Protein AF-A0A176S4T9-F1 (afdb_monomer_lite)

Radius of gyration: 17.39 Å; chains: 1; bounding box: 45×30×40 Å

Structure (mmCIF, N/CA/C/O backbone):
data_AF-A0A176S4T9-F1
#
_entry.id   AF-A0A176S4T9-F1
#
loop_
_atom_site.group_PDB
_atom_site.id
_atom_site.type_symbol
_atom_site.label_atom_id
_atom_site.label_alt_id
_atom_site.label_comp_id
_atom_site.label_asym_id
_atom_site.label_entity_id
_atom_site.label_seq_id
_atom_site.pdbx_PDB_ins_code
_atom_site.Cartn_x
_atom_site.Cartn_y
_atom_site.Cartn_z
_atom_site.occupancy
_atom_site.B_iso_or_equiv
_atom_site.auth_seq_id
_atom_site.auth_comp_id
_atom_site.auth_asym_id
_atom_site.auth_atom_id
_atom_site.pdbx_PDB_model_num
ATOM 1 N N . MET A 1 1 ? 10.585 4.680 -21.625 1.00 42.78 1 MET A N 1
ATOM 2 C CA . MET A 1 1 ? 11.968 4.426 -21.152 1.00 42.78 1 MET A CA 1
ATOM 3 C C . MET A 1 1 ? 12.169 4.547 -19.636 1.00 42.78 1 MET A C 1
ATOM 5 O O . MET A 1 1 ? 13.155 4.011 -19.155 1.00 42.78 1 MET A O 1
ATOM 9 N N . LEU A 1 2 ? 11.273 5.176 -18.858 1.00 41.25 2 LEU A N 1
ATOM 10 C CA . LEU A 1 2 ? 11.397 5.219 -17.386 1.00 41.25 2 LEU A CA 1
ATOM 11 C C . LEU A 1 2 ? 11.159 3.857 -16.697 1.00 41.25 2 LEU A C 1
ATOM 13 O O . LEU A 1 2 ? 11.831 3.556 -15.717 1.00 41.25 2 LEU A O 1
ATOM 17 N N . LEU A 1 3 ? 10.267 3.017 -17.238 1.00 45.62 3 LEU A N 1
ATOM 18 C CA . LEU A 1 3 ? 9.907 1.714 -16.653 1.00 45.62 3 LEU A CA 1
ATOM 19 C C . LEU A 1 3 ? 11.023 0.655 -16.785 1.00 45.62 3 LEU A C 1
ATOM 21 O O . LEU A 1 3 ? 11.365 0.034 -15.785 1.00 45.62 3 LEU A O 1
ATOM 25 N N . ASN A 1 4 ? 11.701 0.548 -17.940 1.00 46.41 4 ASN A N 1
ATOM 26 C CA . ASN A 1 4 ? 12.848 -0.370 -18.126 1.00 46.41 4 ASN A CA 1
ATOM 27 C C . ASN A 1 4 ? 14.006 -0.090 -17.145 1.00 46.41 4 ASN A C 1
ATOM 29 O O . ASN A 1 4 ? 14.797 -0.972 -16.814 1.00 46.41 4 ASN A O 1
ATOM 33 N N . ARG A 1 5 ? 14.127 1.159 -16.672 1.00 50.19 5 ARG A N 1
ATOM 34 C CA . ARG A 1 5 ? 15.142 1.563 -15.687 1.00 50.19 5 ARG A CA 1
ATOM 35 C C . ARG A 1 5 ? 14.840 1.036 -14.285 1.00 50.19 5 ARG A C 1
ATOM 37 O O . ARG A 1 5 ? 15.784 0.809 -13.530 1.00 50.19 5 ARG A O 1
ATOM 44 N N . MET A 1 6 ? 13.558 0.874 -13.942 1.00 53.16 6 MET A N 1
ATOM 45 C CA . MET A 1 6 ? 13.144 0.281 -12.670 1.00 53.16 6 MET A CA 1
ATOM 46 C C . MET A 1 6 ? 13.414 -1.219 -12.670 1.00 53.16 6 MET A C 1
ATOM 48 O O . MET A 1 6 ? 14.021 -1.693 -11.728 1.00 53.16 6 MET A O 1
ATOM 52 N N . GLU A 1 7 ? 13.089 -1.936 -13.743 1.00 58.28 7 GLU A N 1
ATOM 53 C CA . GLU A 1 7 ? 13.352 -3.380 -13.860 1.00 58.28 7 GLU A CA 1
ATOM 54 C C . GLU A 1 7 ? 14.842 -3.734 -13.682 1.00 58.28 7 GLU A C 1
ATOM 56 O O . GLU A 1 7 ? 15.194 -4.643 -12.940 1.00 58.28 7 GLU A O 1
ATOM 61 N N . THR A 1 8 ? 15.735 -2.949 -14.290 1.00 58.56 8 THR A N 1
ATOM 62 C CA . THR A 1 8 ? 17.187 -3.213 -14.286 1.00 58.56 8 THR A CA 1
ATOM 63 C C . THR A 1 8 ? 17.932 -2.771 -13.025 1.00 58.56 8 THR A C 1
ATOM 65 O O . THR A 1 8 ? 18.988 -3.319 -12.722 1.00 58.56 8 THR A O 1
ATOM 68 N N . ASN A 1 9 ? 17.427 -1.778 -12.286 1.00 66.38 9 ASN A N 1
ATOM 69 C CA . ASN A 1 9 ? 18.098 -1.234 -11.092 1.00 66.38 9 ASN A CA 1
ATOM 70 C C . ASN A 1 9 ? 17.352 -1.554 -9.793 1.00 66.38 9 ASN A C 1
ATOM 72 O O . ASN A 1 9 ? 17.653 -0.982 -8.737 1.00 66.38 9 ASN A O 1
ATOM 76 N N . TRP A 1 10 ? 16.360 -2.438 -9.871 1.00 69.81 10 TRP A N 1
ATOM 77 C CA . TRP A 1 10 ? 15.617 -2.896 -8.717 1.00 69.81 10 TRP A CA 1
ATOM 78 C C . TRP A 1 10 ? 16.280 -4.121 -8.060 1.00 69.81 10 TRP A C 1
ATOM 80 O O . TRP A 1 10 ? 16.785 -4.996 -8.758 1.00 69.81 10 TRP A O 1
ATOM 90 N N . PRO A 1 11 ? 16.252 -4.223 -6.720 1.00 75.44 11 PRO A N 1
ATOM 91 C CA . PRO A 1 11 ? 15.824 -3.185 -5.793 1.00 75.44 11 PRO A CA 1
ATOM 92 C C . PRO A 1 11 ? 16.907 -2.140 -5.509 1.00 75.44 11 PRO A C 1
ATOM 94 O O . PRO A 1 11 ? 18.093 -2.478 -5.430 1.00 75.44 11 PRO A O 1
ATOM 97 N N . PRO A 1 12 ? 16.523 -0.876 -5.239 1.00 81.56 12 PRO A N 1
ATOM 98 C CA . PRO A 1 12 ? 17.429 0.095 -4.651 1.00 81.56 12 PRO A CA 1
ATOM 99 C C . PRO A 1 12 ? 18.117 -0.503 -3.421 1.00 81.56 12 PRO A C 1
ATOM 101 O O . PRO A 1 12 ? 17.458 -1.095 -2.566 1.00 81.56 12 PRO A O 1
ATOM 104 N N . LYS A 1 13 ? 19.435 -0.300 -3.285 1.00 84.81 13 LYS A N 1
ATOM 105 C CA . LYS A 1 13 ? 20.228 -0.836 -2.155 1.00 84.81 13 LYS A CA 1
ATOM 106 C C . LYS A 1 13 ? 19.598 -0.541 -0.788 1.00 84.81 13 LYS A C 1
ATOM 108 O O . LYS A 1 13 ? 19.649 -1.373 0.104 1.00 84.81 13 LYS A O 1
ATOM 113 N N . THR A 1 14 ? 18.981 0.632 -0.658 1.00 86.88 14 THR A N 1
ATOM 114 C CA . THR A 1 14 ? 18.260 1.082 0.537 1.00 86.88 14 THR A CA 1
ATOM 115 C C . THR A 1 14 ? 17.040 0.222 0.884 1.00 86.88 14 THR A C 1
ATOM 117 O O . THR A 1 14 ? 16.737 0.061 2.061 1.00 86.88 14 THR A O 1
ATOM 120 N N . LEU A 1 15 ? 16.343 -0.318 -0.118 1.00 88.31 15 LEU A N 1
ATOM 121 C CA . LEU A 1 15 ? 15.121 -1.107 0.057 1.00 88.31 15 LEU A CA 1
ATOM 122 C C . LEU A 1 15 ? 15.386 -2.606 0.110 1.00 88.31 15 LEU A C 1
ATOM 124 O O . LEU A 1 15 ? 14.567 -3.333 0.653 1.00 88.31 15 LEU A O 1
ATOM 128 N N . LYS A 1 16 ? 16.528 -3.067 -0.417 1.00 88.12 16 LYS A N 1
ATOM 129 C CA . LYS A 1 16 ? 16.903 -4.487 -0.472 1.00 88.12 16 LYS A CA 1
ATOM 130 C C . LYS A 1 16 ? 16.677 -5.256 0.848 1.00 88.12 16 LYS A C 1
ATOM 132 O O . LYS A 1 16 ? 16.207 -6.384 0.758 1.00 88.12 16 LYS A O 1
ATOM 137 N N . PRO A 1 17 ? 16.958 -4.703 2.048 1.00 91.06 17 PRO A N 1
ATOM 138 C CA . PRO A 1 17 ? 16.694 -5.407 3.309 1.00 91.06 17 PRO A CA 1
ATOM 139 C C . PRO A 1 17 ? 15.206 -5.570 3.660 1.00 91.06 17 PRO A C 1
ATOM 141 O O . PRO A 1 17 ? 14.878 -6.375 4.522 1.00 91.06 17 PRO A O 1
ATOM 144 N N . PHE A 1 18 ? 14.323 -4.790 3.035 1.00 91.25 18 PHE A N 1
ATOM 145 C CA . PHE A 1 18 ? 12.895 -4.684 3.357 1.00 91.25 18 PHE A CA 1
ATOM 146 C C . PHE A 1 18 ? 11.993 -5.299 2.283 1.00 91.25 18 PHE A C 1
ATOM 148 O O . PHE A 1 18 ? 10.792 -5.034 2.256 1.00 91.25 18 PHE A O 1
ATOM 155 N N . ILE A 1 19 ? 12.578 -6.065 1.367 1.00 86.44 19 ILE A N 1
ATOM 156 C CA . ILE A 1 19 ? 11.889 -6.749 0.275 1.00 86.44 19 ILE A CA 1
ATOM 157 C C . ILE A 1 19 ? 11.936 -8.247 0.549 1.00 86.44 19 ILE A C 1
ATOM 159 O O . ILE A 1 19 ? 12.948 -8.755 1.040 1.00 86.44 19 ILE A O 1
ATOM 163 N N . ASP A 1 20 ? 10.859 -8.952 0.212 1.00 81.75 20 ASP A N 1
ATOM 164 C CA . ASP A 1 20 ? 10.809 -10.401 0.377 1.00 81.75 20 ASP A CA 1
ATOM 165 C C . ASP A 1 20 ? 11.862 -11.102 -0.479 1.00 81.75 20 ASP A C 1
ATOM 167 O O . ASP A 1 20 ? 12.115 -10.763 -1.640 1.00 81.75 20 ASP A O 1
ATOM 171 N N . LYS A 1 21 ? 12.489 -12.121 0.110 1.00 77.75 21 LYS A N 1
ATOM 172 C CA . LYS A 1 21 ? 13.476 -12.940 -0.591 1.00 77.75 21 LYS A CA 1
ATOM 173 C C . LYS A 1 21 ? 12.806 -13.631 -1.778 1.00 77.75 21 LYS A C 1
ATOM 175 O O . LYS A 1 21 ? 11.806 -14.315 -1.607 1.00 77.75 21 LYS A O 1
ATOM 180 N N . GLY A 1 22 ? 13.396 -13.479 -2.961 1.00 71.25 22 GLY A N 1
ATOM 181 C CA . GLY A 1 22 ? 12.903 -14.096 -4.195 1.00 71.25 22 GLY A CA 1
ATOM 182 C C . GLY A 1 22 ? 11.868 -13.268 -4.956 1.00 71.25 22 GLY A C 1
ATOM 183 O O . GLY A 1 22 ? 11.506 -13.657 -6.061 1.00 71.25 22 GLY A O 1
ATOM 184 N N . TRP A 1 23 ? 11.429 -12.121 -4.429 1.00 78.12 23 TRP A N 1
ATOM 185 C CA . TRP A 1 23 ? 10.544 -11.229 -5.174 1.00 78.12 23 TRP A CA 1
ATOM 186 C C . TRP A 1 23 ? 11.317 -10.422 -6.231 1.00 78.12 23 TRP A C 1
ATOM 188 O O . TRP A 1 23 ? 12.380 -9.858 -5.948 1.00 78.12 23 TRP A O 1
ATOM 198 N N . SER A 1 24 ? 10.770 -10.355 -7.447 1.00 72.81 24 SER A N 1
ATOM 199 C CA . SER A 1 24 ? 11.299 -9.582 -8.574 1.00 72.81 24 SER A CA 1
ATOM 200 C C . SER A 1 24 ? 10.301 -8.502 -9.009 1.00 72.81 24 SER A C 1
ATOM 202 O O . SER A 1 24 ? 9.101 -8.603 -8.775 1.00 72.81 24 SER A O 1
ATOM 204 N N . MET A 1 25 ? 10.806 -7.453 -9.662 1.00 70.69 25 MET A N 1
ATOM 205 C CA . MET A 1 25 ? 9.991 -6.399 -10.291 1.00 70.69 25 MET A CA 1
ATOM 206 C C . MET A 1 25 ? 9.623 -6.737 -11.742 1.00 70.69 25 MET A C 1
ATOM 208 O O . MET A 1 25 ? 9.421 -5.835 -12.557 1.00 70.69 25 MET A O 1
ATOM 212 N N . GLU A 1 26 ? 9.580 -8.025 -12.083 1.00 71.69 26 GLU A N 1
ATOM 213 C CA . GLU A 1 26 ? 9.218 -8.471 -13.424 1.00 71.69 26 GLU A CA 1
ATOM 214 C C . GLU A 1 26 ? 7.769 -8.066 -13.714 1.00 71.69 26 GLU A C 1
ATOM 216 O O . GLU A 1 26 ? 6.841 -8.415 -12.984 1.00 71.69 26 GLU A O 1
ATOM 221 N N . THR A 1 27 ? 7.577 -7.243 -14.746 1.00 68.81 27 THR A N 1
ATOM 222 C CA . THR A 1 27 ? 6.252 -6.704 -15.063 1.00 68.81 27 THR A CA 1
ATOM 223 C C . THR A 1 27 ? 5.533 -7.577 -16.071 1.00 68.81 27 THR A C 1
ATOM 225 O O . THR A 1 27 ? 6.070 -7.875 -17.137 1.00 68.81 27 THR A O 1
ATOM 228 N N . ASN A 1 28 ? 4.269 -7.887 -15.793 1.00 78.62 28 ASN A N 1
ATOM 229 C CA . ASN A 1 28 ? 3.403 -8.519 -16.776 1.00 78.62 28 ASN A CA 1
ATOM 230 C C . ASN A 1 28 ? 3.065 -7.519 -17.886 1.00 78.62 28 ASN A C 1
ATOM 232 O O . ASN A 1 28 ? 2.638 -6.394 -17.619 1.00 78.62 28 ASN A O 1
ATOM 236 N N . LEU A 1 29 ? 3.234 -7.930 -19.143 1.00 83.19 29 LEU A N 1
ATOM 237 C CA . LEU A 1 29 ? 2.883 -7.120 -20.307 1.00 83.19 29 LEU A CA 1
ATOM 238 C C . LEU A 1 29 ? 1.511 -7.528 -20.847 1.00 83.19 29 LEU A C 1
ATOM 240 O O . LEU A 1 29 ? 1.365 -8.626 -21.385 1.00 83.19 29 LEU A O 1
ATOM 244 N N . VAL A 1 30 ? 0.530 -6.624 -20.808 1.00 85.38 30 VAL A N 1
ATOM 245 C CA . VAL A 1 30 ? -0.781 -6.852 -21.445 1.00 85.38 30 VAL A CA 1
ATOM 246 C C . VAL A 1 30 ? -0.986 -5.980 -22.664 1.00 85.38 30 VAL A C 1
ATOM 248 O O . VAL A 1 30 ? -0.561 -4.827 -22.708 1.00 85.38 30 VAL A O 1
ATOM 251 N N . LYS A 1 31 ? -1.684 -6.526 -23.661 1.00 92.75 31 LYS A N 1
ATOM 252 C CA . LYS A 1 31 ? -2.084 -5.783 -24.853 1.00 92.75 31 LYS A CA 1
ATOM 253 C C . LYS A 1 31 ? -3.329 -4.950 -24.557 1.00 92.75 31 LYS A C 1
ATOM 255 O O . LYS A 1 31 ? -4.347 -5.483 -24.125 1.00 92.75 31 LYS A O 1
ATOM 260 N N . VAL A 1 32 ? -3.276 -3.658 -24.857 1.00 89.88 32 VAL A N 1
ATOM 261 C CA . VAL A 1 32 ? -4.432 -2.765 -24.731 1.00 89.88 32 VAL A CA 1
ATOM 262 C C . VAL A 1 32 ? -5.411 -3.037 -25.873 1.00 89.88 32 VAL A C 1
ATOM 264 O O . VAL A 1 32 ? -5.103 -2.791 -27.041 1.00 89.88 32 VAL A O 1
ATOM 267 N N . VAL A 1 33 ? -6.601 -3.539 -25.537 1.00 94.38 33 VAL A N 1
ATOM 268 C CA . VAL A 1 33 ? -7.683 -3.830 -26.502 1.00 94.38 33 VAL A CA 1
ATOM 269 C C . VAL A 1 33 ? -8.740 -2.724 -26.586 1.00 94.38 33 VAL A C 1
ATOM 271 O O . VAL A 1 33 ? -9.618 -2.777 -27.444 1.00 94.38 33 VAL A O 1
ATOM 274 N N . ALA A 1 34 ? -8.653 -1.712 -25.719 1.00 92.19 34 ALA A N 1
ATOM 275 C CA . ALA A 1 34 ? -9.595 -0.601 -25.675 1.00 92.19 34 ALA A CA 1
ATOM 276 C C . ALA A 1 34 ? -9.589 0.186 -26.997 1.00 92.19 34 ALA A C 1
ATOM 278 O O . ALA A 1 34 ? -8.559 0.736 -27.397 1.00 92.19 34 ALA A O 1
ATOM 279 N N . LYS A 1 35 ? -10.748 0.242 -27.663 1.00 91.94 35 LYS A N 1
ATOM 280 C CA . LYS A 1 35 ? -10.947 1.026 -28.890 1.00 91.94 35 LYS A CA 1
ATOM 281 C C . LYS A 1 35 ? -10.811 2.522 -28.581 1.00 91.94 35 LYS A C 1
ATOM 283 O O . LYS A 1 35 ? -11.243 2.962 -27.519 1.00 91.94 35 LYS A O 1
ATOM 288 N N . ASN A 1 36 ? -10.217 3.286 -29.499 1.00 91.94 36 ASN A N 1
ATOM 289 C CA . ASN A 1 36 ? -9.961 4.734 -29.378 1.00 91.94 36 ASN A CA 1
ATOM 290 C C . ASN A 1 36 ? -8.956 5.135 -28.280 1.00 91.94 36 ASN A C 1
ATOM 292 O O . ASN A 1 36 ? -8.780 6.320 -28.004 1.00 91.94 36 ASN A O 1
ATOM 296 N N . SER A 1 37 ? -8.260 4.175 -27.665 1.00 88.19 37 SER A N 1
ATOM 297 C CA . SER A 1 37 ? -7.125 4.488 -26.799 1.00 88.19 37 SER A CA 1
ATOM 298 C C . SER A 1 37 ? -5.903 4.846 -27.655 1.00 88.19 37 SER A C 1
ATOM 300 O O . SER A 1 37 ? -5.581 4.093 -28.577 1.00 88.19 37 SER A O 1
ATOM 302 N N . PRO A 1 38 ? -5.125 5.891 -27.319 1.00 89.62 38 PRO A N 1
ATOM 303 C CA . PRO A 1 38 ? -3.838 6.154 -27.977 1.00 89.62 38 PRO A CA 1
ATOM 304 C C . PRO A 1 38 ? -2.820 5.011 -27.789 1.00 89.62 38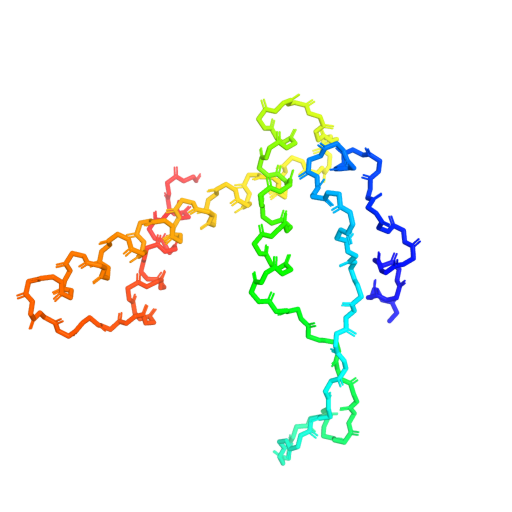 PRO A C 1
ATOM 306 O O . PRO A 1 38 ? -1.797 4.952 -28.476 1.00 89.62 38 PRO A O 1
ATOM 309 N N . TYR A 1 39 ? -3.097 4.086 -26.866 1.00 89.25 39 TYR A N 1
ATOM 310 C CA . TYR A 1 39 ? -2.286 2.905 -26.594 1.00 89.25 39 TYR A CA 1
ATOM 311 C C . TYR A 1 39 ? -2.864 1.620 -27.194 1.00 89.25 39 TYR A C 1
ATOM 313 O O . TYR A 1 39 ? -2.283 0.558 -26.976 1.00 89.25 39 TYR A O 1
ATOM 321 N N . GLN A 1 40 ? -3.970 1.684 -27.944 1.00 92.19 40 GLN A N 1
ATOM 322 C CA . GLN A 1 40 ? -4.593 0.511 -28.559 1.00 92.19 40 GLN A CA 1
ATOM 323 C C . GLN A 1 40 ? -3.562 -0.311 -29.350 1.00 92.19 40 GLN A C 1
ATOM 325 O O . GLN A 1 40 ? -2.777 0.216 -30.136 1.00 92.19 40 GLN A O 1
ATOM 330 N N . GLY A 1 41 ? -3.535 -1.622 -29.109 1.00 90.31 41 GLY A N 1
ATOM 331 C CA . GLY A 1 41 ? -2.598 -2.553 -29.736 1.00 90.31 41 GLY A CA 1
ATOM 332 C C . GLY A 1 41 ? -1.199 -2.598 -29.110 1.00 90.31 41 GLY A C 1
ATOM 333 O O . GLY A 1 41 ? -0.460 -3.540 -29.403 1.00 90.31 41 GLY A O 1
ATOM 334 N N . ARG A 1 42 ? -0.840 -1.659 -28.223 1.00 89.50 42 ARG A N 1
ATOM 335 C CA . ARG A 1 42 ? 0.451 -1.654 -27.515 1.00 89.50 42 ARG A CA 1
ATOM 336 C C . ARG A 1 42 ? 0.422 -2.581 -26.302 1.00 89.50 42 ARG A C 1
ATOM 338 O O . ARG A 1 42 ? -0.633 -2.803 -25.706 1.00 89.50 42 ARG A O 1
ATOM 345 N N . LYS A 1 43 ? 1.596 -3.098 -25.929 1.00 88.38 43 LYS A N 1
ATOM 346 C CA . LYS A 1 43 ? 1.804 -3.794 -24.656 1.00 88.38 43 LYS A CA 1
ATOM 347 C C . LYS A 1 43 ? 2.165 -2.782 -23.569 1.00 88.38 43 LYS A C 1
ATOM 349 O O . LYS A 1 43 ? 3.058 -1.964 -23.787 1.00 88.38 43 LYS A O 1
ATOM 354 N N . ILE A 1 44 ? 1.481 -2.839 -22.432 1.00 84.44 44 ILE A N 1
ATOM 355 C CA . ILE A 1 44 ? 1.776 -2.022 -21.250 1.00 84.44 44 ILE A CA 1
ATOM 356 C C . ILE A 1 44 ? 2.173 -2.923 -20.084 1.00 84.44 44 ILE A C 1
ATOM 358 O O . ILE A 1 44 ? 1.600 -3.998 -19.909 1.00 84.44 44 ILE A O 1
ATOM 362 N N . SER A 1 45 ? 3.152 -2.476 -19.303 1.00 81.56 45 SER A N 1
ATOM 363 C CA . SER A 1 45 ? 3.510 -3.097 -18.030 1.00 81.56 45 SER A CA 1
ATOM 364 C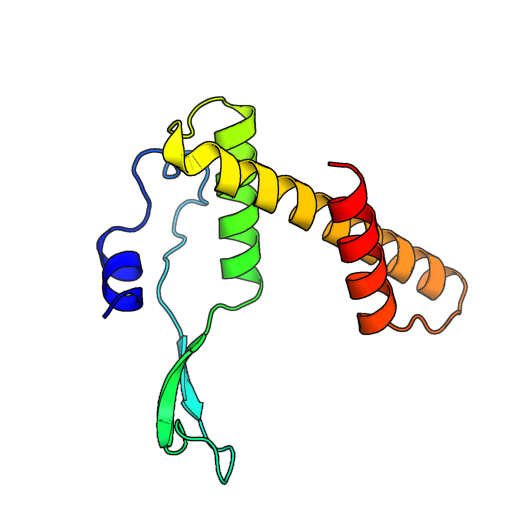 C . SER A 1 45 ? 2.396 -2.864 -17.018 1.00 81.56 45 SER A C 1
ATOM 366 O O . SER A 1 45 ? 1.984 -1.719 -16.816 1.00 81.56 45 SER A O 1
ATOM 368 N N . ILE A 1 46 ? 1.939 -3.931 -16.370 1.00 78.81 46 ILE A N 1
ATOM 369 C CA . ILE A 1 46 ? 1.050 -3.855 -15.214 1.00 78.81 46 ILE A CA 1
ATOM 370 C C . ILE A 1 46 ? 1.802 -4.329 -13.977 1.00 78.81 46 ILE A C 1
ATOM 372 O O . ILE A 1 46 ? 2.586 -5.277 -14.034 1.00 78.81 46 ILE A O 1
ATOM 376 N N . TYR A 1 47 ? 1.495 -3.681 -12.861 1.00 81.31 47 TYR A N 1
ATOM 377 C CA . TYR A 1 47 ? 1.841 -4.138 -11.526 1.00 81.31 47 TYR A CA 1
ATOM 378 C C . TYR A 1 47 ? 0.590 -4.738 -10.897 1.00 81.31 47 TYR A C 1
ATOM 380 O O . TYR A 1 47 ? -0.448 -4.076 -10.841 1.00 81.31 47 TYR A O 1
ATOM 388 N N . ASP A 1 48 ? 0.677 -5.993 -10.471 1.00 82.56 48 ASP A N 1
ATOM 389 C CA . ASP A 1 48 ? -0.403 -6.619 -9.719 1.00 82.56 48 ASP A CA 1
ATOM 390 C C . ASP A 1 48 ? -0.460 -6.077 -8.281 1.00 82.56 48 ASP A C 1
ATOM 392 O O . ASP A 1 48 ? 0.380 -5.283 -7.838 1.00 82.56 48 ASP A O 1
ATOM 396 N N . SER A 1 49 ? -1.493 -6.481 -7.543 1.00 86.06 49 SER A N 1
ATOM 397 C CA . SER A 1 49 ? -1.683 -6.044 -6.161 1.00 86.06 49 SER A CA 1
ATOM 398 C C . SER A 1 49 ? -0.515 -6.441 -5.260 1.00 86.06 49 SER A C 1
ATOM 400 O O . SER A 1 49 ? -0.140 -5.652 -4.399 1.00 86.06 49 SER A O 1
ATOM 402 N N . LEU A 1 50 ? 0.085 -7.617 -5.482 1.00 86.12 50 LEU A N 1
ATOM 403 C CA . LEU A 1 50 ? 1.224 -8.108 -4.704 1.00 86.12 50 LEU A CA 1
ATOM 404 C C . LEU A 1 50 ? 2.456 -7.222 -4.912 1.00 86.12 50 LEU A C 1
ATOM 406 O O . LEU A 1 50 ? 3.131 -6.848 -3.953 1.00 86.12 50 LEU A O 1
ATOM 410 N N . ALA A 1 51 ? 2.741 -6.842 -6.156 1.00 85.44 51 ALA A N 1
ATOM 411 C CA . ALA A 1 51 ? 3.839 -5.949 -6.477 1.00 85.44 51 ALA A CA 1
ATOM 412 C C . ALA A 1 51 ? 3.638 -4.563 -5.850 1.00 85.44 51 ALA A C 1
ATOM 414 O O . ALA A 1 51 ? 4.566 -4.012 -5.255 1.00 85.44 51 ALA A O 1
ATOM 415 N N . ILE A 1 52 ? 2.423 -4.014 -5.939 1.00 87.62 52 ILE A N 1
ATOM 416 C CA . ILE A 1 52 ? 2.085 -2.717 -5.336 1.00 87.62 52 ILE A CA 1
ATOM 417 C C . ILE A 1 52 ? 2.225 -2.774 -3.808 1.00 87.62 52 ILE A C 1
ATOM 419 O O . ILE A 1 52 ? 2.842 -1.886 -3.217 1.00 87.62 52 ILE A O 1
ATOM 423 N N . GLU A 1 53 ? 1.694 -3.814 -3.168 1.00 90.69 53 GLU A N 1
ATOM 424 C CA . GLU A 1 53 ? 1.776 -4.003 -1.718 1.00 90.69 53 GLU A CA 1
ATOM 425 C C . GLU A 1 53 ? 3.230 -4.128 -1.249 1.00 90.69 53 GLU A C 1
ATOM 427 O O . GLU A 1 53 ? 3.636 -3.435 -0.312 1.00 90.69 53 GLU A O 1
ATOM 432 N N . ASN A 1 54 ? 4.042 -4.936 -1.937 1.00 89.69 54 ASN A N 1
ATOM 433 C CA . ASN A 1 54 ? 5.459 -5.084 -1.617 1.00 89.69 54 ASN A CA 1
ATOM 434 C C . ASN A 1 54 ? 6.209 -3.757 -1.723 1.00 89.69 54 ASN A C 1
ATOM 436 O O . ASN A 1 54 ? 6.967 -3.417 -0.816 1.00 89.69 54 ASN A O 1
ATOM 440 N N . LEU A 1 55 ? 5.952 -2.961 -2.764 1.00 90.19 55 LEU A N 1
ATOM 441 C CA . LEU A 1 55 ? 6.535 -1.624 -2.882 1.00 90.19 55 LEU A CA 1
ATOM 442 C C . LEU A 1 55 ? 6.152 -0.737 -1.691 1.00 90.19 55 LEU A C 1
ATOM 444 O O . LEU A 1 55 ? 7.037 -0.158 -1.056 1.00 90.19 55 LEU A O 1
ATOM 448 N N . ILE A 1 56 ? 4.861 -0.663 -1.358 1.00 94.00 56 ILE A N 1
ATOM 449 C CA . ILE A 1 56 ? 4.367 0.128 -0.222 1.00 94.00 56 ILE A CA 1
ATOM 450 C C . ILE A 1 56 ? 5.068 -0.314 1.065 1.00 94.00 56 ILE A C 1
ATOM 452 O O . ILE A 1 56 ? 5.688 0.506 1.747 1.00 94.00 56 ILE A O 1
ATOM 456 N N . ARG A 1 57 ? 5.031 -1.614 1.370 1.00 94.00 57 ARG A N 1
ATOM 457 C CA . ARG A 1 57 ? 5.591 -2.179 2.600 1.00 94.00 57 ARG A CA 1
ATOM 458 C C . ARG A 1 57 ? 7.095 -1.943 2.701 1.00 94.00 57 ARG A C 1
ATOM 460 O O . ARG A 1 57 ? 7.563 -1.492 3.746 1.00 94.00 57 ARG A O 1
ATOM 467 N N . SER A 1 58 ? 7.856 -2.172 1.632 1.00 93.94 58 SER A N 1
ATOM 468 C CA . SER A 1 58 ? 9.307 -1.958 1.639 1.00 93.94 58 SER A CA 1
ATOM 469 C C . SER A 1 58 ? 9.678 -0.500 1.900 1.00 93.94 58 SER A C 1
ATOM 471 O O . SER A 1 58 ? 10.609 -0.233 2.663 1.00 93.94 58 SER A O 1
ATOM 473 N N . TYR A 1 59 ? 8.952 0.454 1.312 1.00 95.19 59 TYR A N 1
ATOM 474 C CA . TYR A 1 59 ? 9.192 1.878 1.553 1.00 95.19 59 TYR A CA 1
ATOM 475 C C . TYR A 1 59 ? 8.776 2.317 2.962 1.00 95.19 59 TYR A C 1
ATOM 477 O O . TYR A 1 59 ? 9.503 3.102 3.576 1.00 95.19 59 TYR A O 1
ATOM 485 N N . VAL A 1 60 ? 7.670 1.796 3.503 1.00 96.31 60 VAL A N 1
ATOM 486 C CA . VAL A 1 60 ? 7.247 2.073 4.887 1.00 96.31 60 VAL A CA 1
ATOM 487 C C . VAL A 1 60 ? 8.263 1.532 5.890 1.00 96.31 60 VAL A C 1
ATOM 489 O O . VAL A 1 60 ? 8.710 2.267 6.770 1.00 96.31 60 VAL A O 1
ATOM 492 N N . LEU A 1 61 ? 8.700 0.280 5.733 1.00 96.12 61 LEU A N 1
ATOM 493 C CA . LEU A 1 61 ? 9.700 -0.320 6.619 1.00 96.12 61 LEU A CA 1
ATOM 494 C C . LEU A 1 61 ? 11.046 0.406 6.520 1.00 96.12 61 LEU A C 1
ATOM 496 O O . LEU A 1 61 ? 11.675 0.683 7.543 1.00 96.12 61 LEU A O 1
ATOM 500 N N . ALA A 1 62 ? 11.472 0.782 5.312 1.00 96.00 62 ALA A N 1
ATOM 501 C CA . ALA A 1 62 ? 12.686 1.569 5.126 1.00 96.00 62 ALA A CA 1
ATOM 502 C C . ALA A 1 62 ? 12.590 2.966 5.761 1.00 96.00 62 ALA A C 1
ATOM 504 O O . ALA A 1 62 ? 13.596 3.462 6.282 1.00 96.00 62 ALA A O 1
ATOM 505 N N . LEU A 1 63 ? 11.411 3.602 5.728 1.00 96.38 63 LEU A N 1
ATOM 506 C CA . LEU A 1 63 ? 11.159 4.876 6.407 1.00 96.38 63 LEU A CA 1
ATOM 507 C C . LEU A 1 63 ? 11.256 4.705 7.924 1.00 96.38 63 LEU A C 1
ATOM 509 O O . LEU A 1 63 ? 12.028 5.421 8.557 1.00 96.38 63 LEU A O 1
ATOM 513 N N . ALA A 1 64 ? 10.533 3.731 8.485 1.00 96.06 64 ALA A N 1
ATOM 514 C CA . ALA A 1 64 ? 10.505 3.450 9.921 1.00 96.06 64 ALA A CA 1
ATOM 515 C C . ALA A 1 64 ? 11.904 3.142 10.486 1.00 96.06 64 ALA A C 1
ATOM 517 O O . ALA A 1 64 ? 12.230 3.516 11.608 1.00 96.06 64 ALA A O 1
ATOM 518 N N . ASN A 1 65 ? 12.767 2.524 9.676 1.00 96.75 65 ASN A N 1
ATOM 519 C CA . ASN A 1 65 ? 14.154 2.220 10.032 1.00 96.75 65 ASN A CA 1
ATOM 520 C C . ASN A 1 65 ? 15.150 3.350 9.699 1.00 96.75 65 ASN A C 1
ATOM 522 O O . ASN A 1 65 ? 16.365 3.131 9.746 1.00 96.75 65 ASN A O 1
ATOM 526 N N . ASN A 1 66 ? 14.672 4.541 9.320 1.00 95.12 66 ASN A N 1
ATOM 527 C CA . ASN A 1 66 ? 15.493 5.690 8.918 1.00 95.12 66 ASN A CA 1
ATOM 528 C C . ASN A 1 66 ? 16.530 5.363 7.823 1.00 95.12 66 ASN A C 1
ATOM 530 O O . ASN A 1 66 ? 17.604 5.964 7.765 1.00 95.12 66 ASN A O 1
ATOM 534 N N . LYS A 1 67 ? 16.236 4.395 6.944 1.00 95.94 67 LYS A N 1
ATOM 535 C CA . LYS A 1 67 ? 17.150 3.974 5.868 1.00 95.94 67 LYS A CA 1
ATOM 536 C C . LYS A 1 67 ? 16.937 4.745 4.570 1.00 95.94 67 LYS A C 1
ATOM 538 O O . LYS A 1 67 ? 17.850 4.788 3.744 1.00 95.94 67 LYS A O 1
ATOM 543 N N . LEU A 1 68 ? 15.768 5.361 4.379 1.00 94.44 68 LEU A N 1
ATOM 544 C CA . LEU A 1 68 ? 15.480 6.168 3.191 1.00 94.44 68 LEU A CA 1
ATOM 545 C C . LEU A 1 68 ? 16.410 7.380 3.082 1.00 94.44 68 LEU A C 1
ATOM 547 O O . LEU A 1 68 ? 16.629 8.119 4.043 1.00 94.44 68 LEU A O 1
ATOM 551 N N . ARG A 1 69 ? 16.907 7.629 1.865 1.00 91.62 69 ARG A N 1
ATOM 552 C CA . ARG A 1 69 ? 17.638 8.863 1.547 1.00 91.62 69 ARG A CA 1
ATOM 553 C C . ARG A 1 69 ? 16.711 10.070 1.694 1.00 91.62 69 ARG A C 1
ATOM 555 O O . ARG A 1 69 ? 15.498 9.944 1.541 1.00 91.62 69 ARG A O 1
ATOM 562 N N . LYS A 1 70 ? 17.273 11.268 1.899 1.00 92.94 70 LYS A N 1
ATOM 563 C CA . LYS A 1 70 ? 16.496 12.517 2.046 1.00 92.94 70 LYS A CA 1
ATOM 564 C C . LYS A 1 70 ? 15.495 12.726 0.901 1.00 92.94 70 LYS A C 1
ATOM 566 O O . LYS A 1 70 ? 14.341 13.047 1.150 1.00 92.94 70 LYS A O 1
ATOM 571 N N . ASN A 1 71 ? 15.906 12.458 -0.338 1.00 90.88 71 ASN A N 1
ATOM 572 C CA . ASN A 1 71 ? 15.050 12.564 -1.521 1.00 90.88 71 ASN A CA 1
ATOM 573 C C . ASN A 1 71 ? 14.072 11.388 -1.709 1.00 90.88 71 ASN A C 1
ATOM 575 O O . ASN A 1 71 ? 13.325 11.397 -2.673 1.00 90.88 71 ASN A O 1
ATOM 579 N N . GLN A 1 72 ? 14.072 10.382 -0.833 1.00 90.62 72 GLN A N 1
ATOM 580 C CA . GLN A 1 72 ? 13.145 9.244 -0.860 1.00 90.62 72 GLN A CA 1
ATOM 581 C C . GLN A 1 72 ? 12.151 9.264 0.306 1.00 90.62 72 GLN A C 1
ATOM 583 O O . GLN A 1 72 ? 11.160 8.545 0.244 1.00 90.62 72 GLN A O 1
ATOM 588 N N . LYS A 1 73 ? 12.381 10.074 1.351 1.00 94.50 73 LYS A N 1
ATOM 589 C CA . LYS A 1 73 ? 11.504 10.137 2.534 1.00 94.50 73 LYS A CA 1
ATOM 590 C C . LYS A 1 73 ? 10.045 10.416 2.172 1.00 94.50 73 LYS A C 1
ATOM 592 O O . LYS A 1 73 ? 9.178 9.670 2.605 1.00 94.50 73 LYS A O 1
ATOM 597 N N . HIS A 1 74 ? 9.808 11.357 1.257 1.00 93.12 74 HIS A N 1
ATOM 598 C CA . HIS A 1 74 ? 8.469 11.672 0.751 1.00 93.12 74 HIS A CA 1
ATOM 599 C C . HIS A 1 74 ? 7.749 10.464 0.119 1.00 93.12 74 HIS A C 1
ATOM 601 O O . HIS A 1 74 ? 6.524 10.384 0.151 1.00 93.12 74 HIS A O 1
ATOM 607 N N . ILE A 1 75 ? 8.489 9.509 -0.463 1.00 93.69 75 ILE A N 1
ATOM 608 C CA . ILE A 1 75 ? 7.914 8.271 -1.011 1.00 93.69 75 ILE A CA 1
ATOM 609 C C . ILE A 1 75 ? 7.468 7.369 0.138 1.00 93.69 75 ILE A C 1
ATOM 611 O O . ILE A 1 75 ? 6.351 6.863 0.113 1.00 93.69 75 ILE A O 1
ATOM 615 N N . GLY A 1 76 ? 8.318 7.205 1.156 1.00 95.25 76 GLY A N 1
ATOM 616 C CA . GLY A 1 76 ? 7.979 6.457 2.366 1.00 95.25 76 GLY A CA 1
ATOM 617 C C . GLY A 1 76 ? 6.758 7.028 3.082 1.00 95.25 76 GLY A C 1
ATOM 618 O O . GLY A 1 76 ? 5.856 6.275 3.432 1.00 95.25 76 GLY A O 1
ATOM 619 N N . GLU A 1 77 ? 6.701 8.351 3.247 1.00 94.94 77 GLU A N 1
ATOM 620 C CA . GLU A 1 77 ? 5.576 9.057 3.877 1.00 94.94 77 GLU A CA 1
ATOM 621 C C . GLU A 1 77 ? 4.278 8.806 3.102 1.00 94.94 77 GLU A C 1
ATOM 623 O O . GLU A 1 77 ? 3.280 8.376 3.679 1.00 94.94 77 GLU A O 1
ATOM 628 N N . ARG A 1 78 ? 4.309 8.956 1.770 1.00 94.25 78 ARG A N 1
ATOM 629 C CA . ARG A 1 78 ? 3.167 8.621 0.903 1.00 94.25 78 ARG A CA 1
ATOM 630 C C . ARG A 1 78 ? 2.742 7.160 1.022 1.00 94.25 78 ARG A C 1
ATOM 632 O O . ARG A 1 78 ? 1.545 6.887 1.067 1.00 94.25 78 ARG A O 1
ATOM 639 N N . CYS A 1 79 ? 3.694 6.231 1.092 1.00 95.12 79 CYS A N 1
ATOM 640 C CA . CYS A 1 79 ? 3.389 4.813 1.274 1.00 95.12 79 CYS A CA 1
ATOM 641 C C . CYS A 1 79 ? 2.742 4.547 2.640 1.00 95.12 79 CYS A C 1
ATOM 643 O O . CYS A 1 79 ? 1.806 3.758 2.709 1.00 95.12 79 CYS A O 1
ATOM 645 N N . ALA A 1 80 ? 3.169 5.237 3.702 1.00 95.44 80 ALA A N 1
ATOM 646 C CA . ALA A 1 80 ? 2.578 5.100 5.033 1.00 95.44 80 ALA A CA 1
ATOM 647 C C . ALA A 1 80 ? 1.124 5.602 5.067 1.00 95.44 80 ALA A C 1
ATOM 649 O O . ALA A 1 80 ? 0.246 4.919 5.596 1.00 95.44 80 ALA A O 1
ATOM 650 N N . ILE A 1 81 ? 0.849 6.750 4.437 1.00 94.44 81 ILE A N 1
ATOM 651 C CA . ILE A 1 81 ? -0.515 7.288 4.283 1.00 94.44 81 ILE A CA 1
ATOM 652 C C . ILE A 1 81 ? -1.390 6.301 3.512 1.00 94.44 81 ILE A C 1
ATOM 654 O O . ILE A 1 81 ? -2.493 5.963 3.947 1.00 94.44 81 ILE A O 1
ATOM 658 N N . LEU A 1 82 ? -0.885 5.813 2.376 1.00 94.38 82 LEU A N 1
ATOM 659 C CA . LEU A 1 82 ? -1.608 4.869 1.536 1.00 94.38 82 LEU A CA 1
ATOM 660 C C . LEU A 1 82 ? -1.908 3.576 2.300 1.00 94.38 82 LEU A C 1
ATOM 662 O O . LEU A 1 82 ? -3.060 3.152 2.334 1.00 94.38 82 LEU A O 1
ATOM 666 N N . GLN A 1 83 ? -0.915 2.995 2.976 1.00 94.88 83 GLN A N 1
ATOM 667 C CA . GLN A 1 83 ? -1.101 1.793 3.786 1.00 94.88 83 GLN A CA 1
ATOM 668 C C . GLN A 1 83 ? -2.152 2.007 4.881 1.00 94.88 83 GLN A C 1
ATOM 670 O O . GLN A 1 83 ? -3.045 1.176 5.028 1.00 94.88 83 GLN A O 1
ATOM 675 N N . SER A 1 84 ? -2.105 3.136 5.592 1.00 94.06 84 SER A N 1
ATOM 676 C CA . SER A 1 84 ? -3.102 3.489 6.611 1.00 94.06 84 SER A CA 1
ATOM 677 C C . SER A 1 84 ? -4.520 3.552 6.027 1.00 94.06 84 SER A C 1
ATOM 679 O O . SER A 1 84 ? -5.452 2.947 6.565 1.00 94.06 84 SER A O 1
ATOM 681 N N . SER A 1 85 ? -4.684 4.201 4.868 1.00 94.25 85 SER A N 1
ATOM 682 C CA . SER A 1 85 ? -5.983 4.290 4.188 1.00 94.25 85 SER A CA 1
ATOM 683 C C . SER A 1 85 ? -6.508 2.931 3.709 1.00 94.25 85 SER A C 1
ATOM 685 O O . SER A 1 85 ? -7.704 2.655 3.835 1.00 94.25 85 SER A O 1
ATOM 687 N N . LEU A 1 86 ? -5.625 2.058 3.212 1.00 93.69 86 LEU A N 1
ATOM 688 C CA . LEU A 1 86 ? -5.975 0.712 2.757 1.00 93.69 86 LEU A CA 1
ATOM 689 C C . LEU A 1 86 ? -6.401 -0.171 3.930 1.00 93.69 86 LEU A C 1
ATOM 691 O O . LEU A 1 86 ? -7.449 -0.809 3.852 1.00 93.69 86 LEU A O 1
ATOM 695 N N . VAL A 1 87 ? -5.654 -0.149 5.039 1.00 94.69 87 VAL A N 1
ATOM 696 C CA . VAL A 1 87 ? -6.000 -0.887 6.266 1.00 94.69 87 VAL A CA 1
ATOM 697 C C . VAL A 1 87 ? -7.353 -0.428 6.803 1.00 94.69 87 VAL A C 1
ATOM 699 O O . VAL A 1 87 ? -8.223 -1.257 7.066 1.00 94.69 87 VAL A O 1
ATOM 702 N N . ARG A 1 88 ? -7.581 0.887 6.900 1.00 94.62 88 ARG A N 1
ATOM 703 C CA . ARG A 1 88 ? -8.871 1.434 7.347 1.00 94.62 88 ARG A CA 1
ATOM 704 C C . ARG A 1 88 ? -10.026 1.005 6.443 1.00 94.62 88 ARG A C 1
ATOM 706 O O . ARG A 1 88 ? -11.1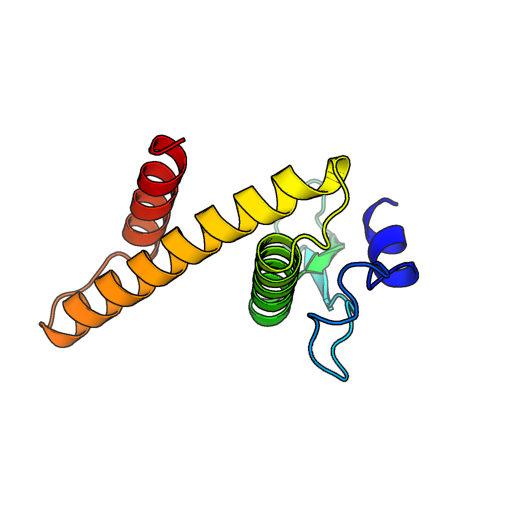02 0.686 6.939 1.00 94.62 88 ARG A O 1
ATOM 713 N N . SER A 1 89 ? -9.801 0.975 5.132 1.00 94.75 89 SER A N 1
ATOM 714 C CA . SER A 1 89 ? -10.811 0.549 4.159 1.00 94.75 89 SER A CA 1
ATOM 715 C C . SER A 1 89 ? -11.130 -0.933 4.279 1.00 94.75 89 SER A C 1
ATOM 717 O O . SER A 1 89 ? -12.303 -1.292 4.308 1.00 94.75 89 SER A O 1
ATOM 719 N N . ALA A 1 90 ? -10.107 -1.780 4.411 1.00 94.62 90 ALA A N 1
ATOM 720 C CA . ALA A 1 90 ? -10.288 -3.210 4.623 1.00 94.62 90 ALA A CA 1
ATOM 721 C C . ALA A 1 90 ? -11.082 -3.493 5.908 1.00 94.62 90 ALA A C 1
ATOM 723 O O . ALA A 1 90 ? -12.012 -4.296 5.881 1.00 94.62 90 ALA A O 1
ATOM 724 N N . LEU A 1 91 ? -10.775 -2.786 7.002 1.00 96.19 91 LEU A N 1
ATOM 725 C CA . LEU A 1 91 ? -11.513 -2.899 8.263 1.00 96.19 91 LEU A CA 1
ATOM 726 C C . LEU A 1 91 ? -12.975 -2.449 8.123 1.00 96.19 91 LEU A C 1
ATOM 728 O O . LEU A 1 91 ? -13.870 -3.174 8.545 1.00 96.19 91 LEU A O 1
ATOM 732 N N . ASP A 1 92 ? -13.235 -1.292 7.504 1.00 94.25 92 ASP A N 1
ATOM 733 C CA . ASP A 1 92 ? -14.601 -0.783 7.291 1.00 94.25 92 ASP A CA 1
ATOM 734 C C . ASP A 1 92 ? -15.445 -1.752 6.446 1.00 94.25 92 ASP A C 1
ATOM 736 O O . ASP A 1 92 ? -16.581 -2.075 6.798 1.00 94.25 92 ASP A O 1
ATOM 740 N N . ILE A 1 93 ? -14.872 -2.269 5.355 1.00 95.31 93 ILE A N 1
ATOM 741 C CA . ILE A 1 93 ? -15.534 -3.245 4.480 1.00 95.31 93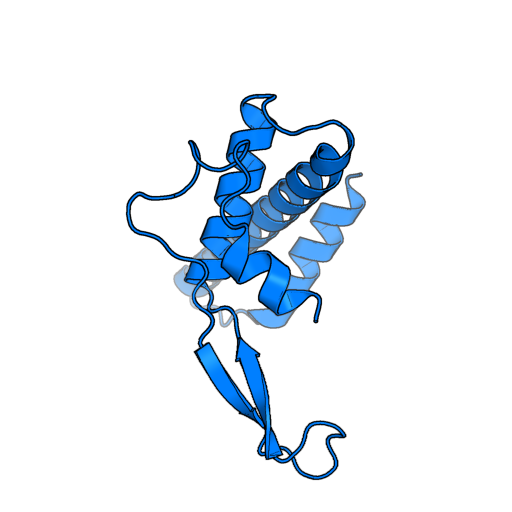 ILE A CA 1
ATOM 742 C C . ILE A 1 93 ? -15.830 -4.539 5.244 1.00 95.31 93 ILE A C 1
ATOM 744 O O . ILE A 1 93 ? -16.968 -5.007 5.209 1.00 95.31 93 ILE A O 1
ATOM 748 N N . ALA A 1 94 ? -14.843 -5.089 5.959 1.00 95.19 94 ALA A N 1
ATOM 749 C CA . ALA A 1 94 ? -14.999 -6.338 6.700 1.00 95.19 94 ALA A CA 1
ATOM 750 C C . ALA A 1 94 ? -16.070 -6.230 7.797 1.00 95.19 94 ALA A C 1
ATOM 752 O O . ALA A 1 94 ? -16.906 -7.123 7.928 1.00 95.19 94 ALA A O 1
ATOM 753 N N . ILE A 1 95 ? -16.097 -5.118 8.542 1.00 95.25 95 ILE A N 1
ATOM 754 C CA . ILE A 1 95 ? -17.114 -4.863 9.573 1.00 95.25 95 ILE A CA 1
ATOM 755 C C . ILE A 1 95 ? -18.505 -4.770 8.941 1.00 95.25 95 ILE A C 1
ATOM 757 O O . ILE A 1 95 ? -19.438 -5.421 9.408 1.00 95.25 95 ILE A O 1
ATOM 761 N N . LYS A 1 96 ? -18.660 -4.002 7.856 1.00 94.38 96 LYS A N 1
ATOM 762 C CA . LYS 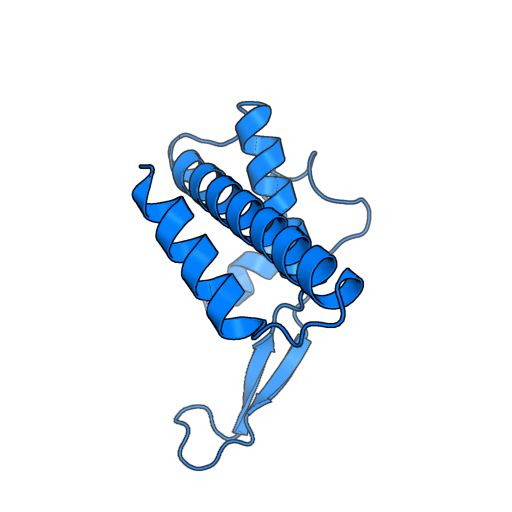A 1 96 ? -19.950 -3.866 7.161 1.00 94.38 96 LYS A CA 1
ATOM 763 C C . LYS A 1 96 ? -20.460 -5.210 6.645 1.00 94.38 96 LYS A C 1
ATOM 765 O O . LYS A 1 96 ? -21.627 -5.526 6.865 1.00 94.38 96 LYS A O 1
ATOM 770 N N . GLN A 1 97 ? -19.593 -6.009 6.026 1.00 94.44 97 GLN A N 1
ATOM 771 C CA . GLN A 1 97 ? -19.943 -7.350 5.551 1.00 94.44 97 GLN A CA 1
ATOM 772 C C . GLN A 1 97 ? -20.344 -8.283 6.699 1.00 94.44 97 GLN A C 1
ATOM 774 O O . GLN A 1 97 ? -21.357 -8.970 6.590 1.00 94.44 97 GLN A O 1
ATOM 779 N N . ALA A 1 98 ? -19.607 -8.273 7.815 1.00 95.56 98 ALA A N 1
ATOM 780 C CA . ALA A 1 98 ? -19.946 -9.064 9.000 1.00 95.56 98 ALA A CA 1
ATOM 781 C C . ALA A 1 98 ? -21.313 -8.678 9.596 1.00 95.56 98 ALA A C 1
ATOM 783 O O . ALA A 1 98 ? -22.022 -9.531 10.123 1.00 95.56 98 ALA A O 1
ATOM 784 N N . CYS A 1 99 ? -21.709 -7.410 9.460 1.00 96.50 99 CYS A N 1
ATOM 785 C CA . CYS A 1 99 ? -23.022 -6.905 9.860 1.00 96.50 99 CYS A CA 1
ATOM 786 C C . CYS A 1 99 ? -24.129 -7.121 8.806 1.00 96.50 99 CYS A C 1
ATOM 788 O O . CYS A 1 99 ? -25.234 -6.611 8.983 1.00 96.50 99 CYS A O 1
ATOM 790 N N . GLY A 1 100 ? -23.858 -7.822 7.699 1.00 95.19 100 GLY A N 1
ATOM 791 C CA . GLY A 1 100 ? -24.836 -8.063 6.630 1.00 95.19 100 GLY A CA 1
ATOM 792 C C . GLY A 1 100 ? -25.126 -6.848 5.739 1.00 95.19 100 GLY A C 1
ATOM 793 O O . GLY A 1 100 ? -26.109 -6.846 4.999 1.00 95.19 100 GLY A O 1
ATOM 794 N N . LEU A 1 101 ? -24.291 -5.808 5.793 1.00 95.19 101 LEU A N 1
ATOM 795 C CA . LEU A 1 101 ? -24.386 -4.644 4.914 1.00 95.19 101 LEU A CA 1
ATOM 796 C C . LEU A 1 101 ? -23.631 -4.906 3.603 1.00 95.19 101 LEU A C 1
ATOM 798 O O . LEU A 1 101 ? -22.650 -5.647 3.573 1.00 95.19 101 LEU A O 1
ATOM 802 N N . SER A 1 102 ? -24.046 -4.237 2.525 1.00 91.69 102 SER A N 1
ATOM 803 C CA . SER A 1 102 ? -23.345 -4.256 1.234 1.00 91.69 102 SER A CA 1
ATOM 804 C C . SER A 1 102 ? -22.483 -2.995 1.082 1.00 91.69 102 SER A C 1
ATOM 806 O O . SER A 1 102 ? -23.000 -1.969 0.632 1.00 91.69 102 SER A O 1
ATOM 808 N N . PRO A 1 103 ? -21.194 -3.009 1.479 1.00 89.50 103 PRO A N 1
ATOM 809 C CA . PRO A 1 103 ? -20.330 -1.841 1.346 1.00 89.50 103 PRO A CA 1
ATOM 810 C C . PRO A 1 103 ? -19.992 -1.536 -0.116 1.00 89.50 103 PRO A C 1
ATOM 812 O O . PRO A 1 103 ? -19.606 -2.425 -0.874 1.00 89.50 103 PRO A O 1
ATOM 815 N N . ASP A 1 104 ? -20.030 -0.254 -0.484 1.00 93.50 104 ASP A N 1
ATOM 816 C CA . ASP A 1 104 ? -19.374 0.229 -1.700 1.00 93.50 104 ASP A CA 1
ATOM 817 C C . ASP A 1 104 ? -17.858 0.290 -1.463 1.00 93.50 104 ASP A C 1
ATOM 819 O O . ASP A 1 104 ? -17.330 1.207 -0.828 1.00 93.50 104 ASP A O 1
ATOM 823 N N . ILE A 1 105 ? -17.158 -0.727 -1.967 1.00 90.75 105 ILE A N 1
ATOM 824 C CA . ILE A 1 105 ? -15.711 -0.903 -1.798 1.00 90.75 105 ILE A CA 1
ATOM 825 C C . ILE A 1 105 ? -14.934 0.287 -2.375 1.00 90.75 105 ILE A C 1
ATOM 827 O O . ILE A 1 105 ? -13.987 0.766 -1.746 1.00 90.75 105 ILE A O 1
ATOM 831 N N . GLN A 1 106 ? -15.320 0.769 -3.559 1.00 89.75 106 GLN A N 1
ATOM 832 C CA . GLN A 1 106 ? -14.580 1.821 -4.259 1.00 89.75 106 GLN A CA 1
ATOM 833 C C . GLN A 1 106 ? -14.766 3.165 -3.560 1.00 89.75 106 GLN A C 1
ATOM 835 O O . GLN A 1 106 ? -13.783 3.859 -3.282 1.00 89.75 106 GLN A O 1
ATOM 840 N N . GLN A 1 107 ? -16.010 3.499 -3.215 1.00 92.88 107 GLN A N 1
ATOM 841 C CA . GLN A 1 107 ? -16.319 4.741 -2.518 1.00 92.88 107 GLN A CA 1
ATOM 842 C C . GLN A 1 107 ? -15.688 4.773 -1.119 1.00 92.88 107 GLN A C 1
ATOM 844 O O . GLN A 1 107 ? -15.098 5.790 -0.742 1.00 92.88 107 GLN A O 1
ATOM 849 N N . THR A 1 108 ? -15.745 3.666 -0.366 1.00 91.81 108 THR A N 1
ATOM 850 C CA . THR A 1 108 ? 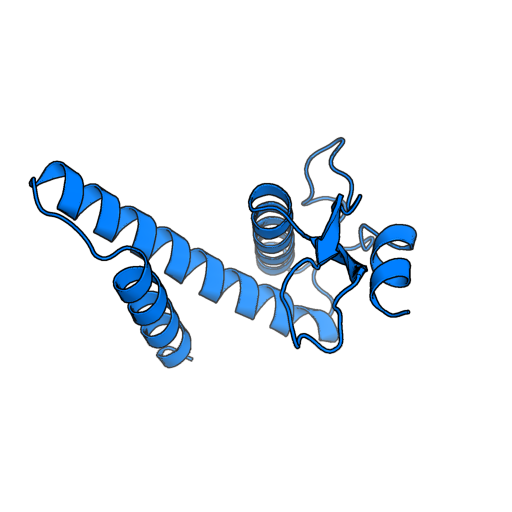-15.083 3.558 0.944 1.00 91.81 108 THR A CA 1
ATOM 851 C C . THR A 1 108 ? -13.573 3.772 0.820 1.00 91.81 108 THR A C 1
ATOM 853 O O . THR A 1 108 ? -13.010 4.573 1.573 1.00 91.81 108 THR A O 1
ATOM 856 N N . ALA A 1 109 ? -12.913 3.110 -0.137 1.00 90.75 109 ALA A N 1
ATOM 857 C CA . ALA A 1 109 ? -11.471 3.245 -0.333 1.00 90.75 109 ALA A CA 1
ATOM 858 C C . ALA A 1 109 ? -11.064 4.682 -0.694 1.00 90.75 109 ALA A C 1
ATOM 860 O O . ALA A 1 109 ? -10.140 5.240 -0.095 1.00 90.75 109 ALA A O 1
ATOM 861 N N . GLN A 1 110 ? -11.787 5.312 -1.624 1.00 92.56 110 GLN A N 1
ATOM 862 C CA . GLN A 1 110 ? -11.521 6.688 -2.038 1.00 92.56 110 GLN A CA 1
ATOM 863 C C . GLN A 1 110 ? -11.719 7.679 -0.886 1.00 92.56 110 GLN A C 1
ATOM 865 O O . GLN A 1 110 ? -10.875 8.553 -0.675 1.00 92.56 110 GLN A O 1
ATOM 870 N N . LYS A 1 111 ? -12.804 7.531 -0.116 1.00 94.12 111 LYS A N 1
ATOM 871 C CA . LYS A 1 111 ? -13.081 8.384 1.045 1.00 94.12 111 LYS A CA 1
ATOM 872 C C . LYS A 1 111 ? -11.966 8.283 2.085 1.00 94.12 111 LYS A C 1
ATOM 874 O O . LYS A 1 111 ? -11.412 9.304 2.480 1.00 94.12 111 LYS A O 1
ATOM 879 N N . ASN A 1 112 ? -11.594 7.065 2.478 1.00 93.12 112 ASN A N 1
ATOM 880 C CA . ASN A 1 112 ? -10.547 6.852 3.478 1.00 93.12 112 ASN A CA 1
ATOM 881 C C . ASN A 1 112 ? -9.177 7.357 3.009 1.00 93.12 112 ASN A C 1
ATOM 883 O O . ASN A 1 112 ? -8.398 7.838 3.831 1.00 93.12 112 ASN A O 1
ATOM 887 N N . TYR A 1 113 ? -8.878 7.278 1.709 1.00 91.62 113 TYR A N 1
ATOM 888 C CA . TYR A 1 113 ? -7.661 7.867 1.153 1.00 91.62 113 TYR A CA 1
ATOM 889 C C . TYR A 1 113 ? -7.664 9.396 1.263 1.00 91.62 113 TYR A C 1
ATOM 891 O O . TYR A 1 113 ? -6.711 9.972 1.785 1.00 91.62 113 TYR A O 1
ATOM 899 N N . ILE A 1 114 ? -8.745 10.052 0.828 1.00 93.06 114 ILE A N 1
ATOM 900 C CA . ILE A 1 114 ? -8.892 11.513 0.920 1.00 93.06 114 ILE A CA 1
ATOM 901 C C . ILE A 1 114 ? -8.770 11.976 2.376 1.00 93.06 114 ILE A C 1
ATOM 903 O O . ILE A 1 114 ? -8.074 12.950 2.656 1.00 93.06 114 ILE A O 1
ATOM 907 N N . ASP A 1 115 ? -9.421 11.274 3.300 1.00 91.94 115 ASP A N 1
ATOM 908 C CA . ASP A 1 115 ? -9.390 11.620 4.719 1.00 91.94 115 ASP A CA 1
ATOM 909 C C . ASP A 1 115 ? -7.990 11.437 5.324 1.00 91.94 115 ASP A C 1
ATOM 911 O O . ASP A 1 115 ? -7.559 12.282 6.101 1.00 91.94 115 ASP A O 1
ATOM 915 N N . ALA A 1 116 ? -7.244 10.398 4.930 1.00 90.12 116 ALA A N 1
ATOM 916 C CA . ALA A 1 116 ? -5.868 10.194 5.384 1.00 90.12 116 ALA A CA 1
ATOM 917 C C . ALA A 1 116 ? -4.906 11.276 4.865 1.00 90.12 116 ALA A C 1
ATOM 919 O O . ALA A 1 116 ? -4.033 11.725 5.604 1.00 90.12 116 ALA A O 1
ATOM 920 N N . VAL A 1 117 ? -5.073 11.715 3.613 1.00 89.25 117 VAL A N 1
ATOM 921 C CA . VAL A 1 117 ? -4.246 12.779 3.020 1.00 89.25 117 VAL A CA 1
ATOM 922 C C . VAL A 1 117 ? -4.485 14.132 3.698 1.00 89.25 117 VAL A C 1
ATOM 924 O O . VAL A 1 117 ? -3.539 14.894 3.836 1.00 89.25 117 VAL A O 1
ATOM 927 N N . LYS A 1 118 ? -5.708 14.426 4.161 1.00 91.31 118 LYS A N 1
ATOM 928 C CA . LYS A 1 118 ? -6.050 15.691 4.848 1.00 91.31 118 LYS A CA 1
ATOM 929 C C . LYS A 1 118 ? -5.406 15.870 6.228 1.00 91.31 118 LYS A C 1
ATOM 931 O O . LYS A 1 118 ? -5.491 16.959 6.785 1.00 91.31 118 LYS A O 1
ATOM 936 N N . LEU A 1 119 ? -4.841 14.816 6.815 1.00 81.56 119 LEU A N 1
ATOM 937 C CA . LEU A 1 119 ? -4.238 14.864 8.153 1.00 81.56 119 LEU A CA 1
ATOM 938 C C . LEU A 1 119 ? -2.819 15.464 8.161 1.00 81.56 119 LEU A C 1
ATOM 940 O O . LEU A 1 119 ? -2.167 15.450 9.205 1.00 81.56 119 LEU A O 1
ATOM 944 N N . ILE A 1 120 ? -2.329 15.932 7.010 1.00 68.44 120 ILE A N 1
ATOM 945 C CA . ILE A 1 120 ? -0.950 16.363 6.749 1.00 68.44 120 ILE A CA 1
ATOM 946 C C . ILE A 1 120 ? -0.996 17.635 5.908 1.00 68.44 120 ILE A C 1
ATOM 948 O O . ILE A 1 120 ? -0.156 18.524 6.160 1.00 68.44 120 ILE A O 1
#

Organism: NCBI:txid1003181

Foldseek 3Di:
DVLVVCQVCPPDPLLVVQADPPDGPDFDWDADCDPPDPRHRHTDTDDDPVNVLRQLRSLLVSLVVVSDDPVSNVVNVLSVLLVQLVVQLVVVCVVCVVVVHDDPSVVSSVVSSVVSVVVD

Secondary structure (DSSP, 8-state):
-HHHHHHHHPSPTTTGGGS-TT---PPEEEE---TT-TTTT-EEEE--HHHHHHHHHHHHHHHHTT-S-GGGHHHHHHHHHHHHHHHHHHHHHHHHHHTT----HHHHHHHHHHHHHTT-

Sequence (120 aa):
MLLNRMETNWPPKTLKPFIDKGWSMETNLVKVVAKNSPYQGRKISIYDSLAIENLIRSYVLALANNKLRKNQKHIGERCAILQSSLVRSALDIAIKQACGLSPDIQQTAQKNYIDAVKLI

pLDDT: mean 86.78, std 12.25, range [41.25, 96.75]